Protein AF-A0AAP8T1V2-F1 (afdb_monomer)

Secondary structure (DSSP, 8-state):
-HHHHHHTT-------TTTTT--HHHHHHTT---TTHHHH--TTTT-S-EEEE-TTS-EEEE----S---SS---HHHH--

Foldseek 3Di:
DQVVQVVVVHGPDAADPCVVPDDLLNQQQAQDHHPCCVPQNTSVSVDPFDWDQDPVRDIDGTDDPDPDDDPDDPVSVVRGD

Structure (mmCIF, N/CA/C/O backbone):
data_AF-A0AAP8T1V2-F1
#
_entry.id   AF-A0AAP8T1V2-F1
#
loop_
_atom_site.group_PDB
_atom_site.id
_atom_site.type_symbol
_atom_site.label_atom_id
_atom_site.label_alt_id
_atom_site.label_comp_id
_atom_site.label_asym_id
_atom_site.label_entity_id
_atom_site.label_seq_id
_atom_site.pdbx_PDB_ins_code
_atom_site.Cartn_x
_atom_site.Cartn_y
_atom_site.Cartn_z
_atom_site.occupancy
_atom_site.B_iso_or_equiv
_atom_site.auth_seq_id
_atom_site.auth_comp_id
_atom_site.auth_asym_id
_atom_site.auth_atom_id
_atom_site.pdbx_PDB_model_num
ATOM 1 N N . ILE A 1 1 ? -10.116 6.989 -0.933 1.00 86.75 1 ILE A N 1
ATOM 2 C CA . ILE A 1 1 ? -10.310 5.532 -0.676 1.00 86.75 1 ILE A CA 1
ATOM 3 C C . ILE A 1 1 ? -11.070 5.269 0.616 1.00 86.75 1 ILE A C 1
ATOM 5 O O . ILE A 1 1 ? -12.085 4.590 0.560 1.00 86.75 1 ILE A O 1
ATOM 9 N N . GLN A 1 2 ? -10.655 5.832 1.755 1.00 89.00 2 GLN A N 1
ATOM 10 C CA . GLN A 1 2 ? -11.361 5.629 3.027 1.00 89.00 2 GLN A CA 1
ATOM 11 C C . GLN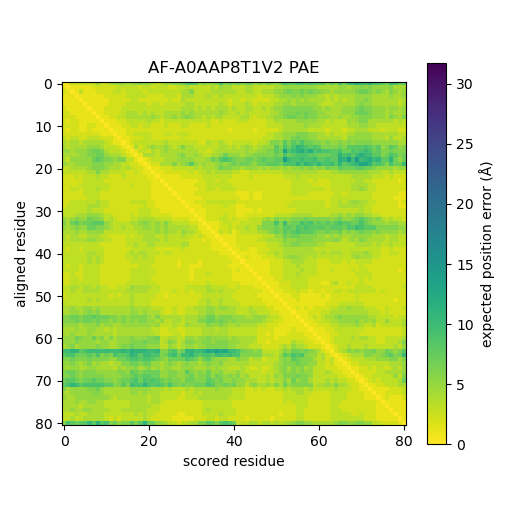 A 1 2 ? -12.859 5.988 2.965 1.00 89.00 2 GLN A C 1
ATOM 13 O O . GLN A 1 2 ? -13.683 5.224 3.456 1.00 89.00 2 GLN A O 1
ATOM 18 N N . GLY A 1 3 ? -13.228 7.097 2.307 1.00 92.19 3 GLY A N 1
ATOM 19 C CA . GLY A 1 3 ? -14.638 7.459 2.094 1.00 92.19 3 GLY A CA 1
ATOM 20 C C . GLY A 1 3 ? -15.422 6.411 1.294 1.00 92.19 3 GLY A C 1
ATOM 21 O O . GLY A 1 3 ? -16.535 6.061 1.666 1.00 92.19 3 GLY A O 1
ATOM 22 N N . VAL A 1 4 ? -14.809 5.831 0.257 1.00 94.50 4 VAL A N 1
ATOM 23 C CA . VAL A 1 4 ? -15.415 4.753 -0.548 1.00 94.50 4 VAL A CA 1
ATOM 24 C C . VAL A 1 4 ? -15.603 3.488 0.292 1.00 94.50 4 VAL A C 1
ATOM 26 O O . VAL A 1 4 ? -16.681 2.903 0.282 1.00 94.50 4 VAL A O 1
ATOM 29 N N . ALA A 1 5 ? -14.591 3.101 1.076 1.00 94.00 5 ALA A N 1
ATOM 30 C CA . ALA A 1 5 ? -14.700 1.971 1.996 1.00 94.00 5 ALA A CA 1
ATOM 31 C C . ALA A 1 5 ? -15.825 2.194 3.022 1.00 94.00 5 ALA A C 1
ATOM 33 O O . ALA A 1 5 ? -16.641 1.300 3.237 1.00 94.00 5 ALA A O 1
ATOM 34 N N . ARG A 1 6 ? -15.925 3.405 3.587 1.00 95.50 6 ARG A N 1
ATOM 35 C CA . ARG A 1 6 ? -16.971 3.774 4.550 1.00 95.50 6 ARG A CA 1
ATOM 36 C C . ARG A 1 6 ? -18.368 3.697 3.938 1.00 95.50 6 ARG A C 1
ATOM 38 O O . ARG A 1 6 ? -19.259 3.135 4.566 1.00 95.50 6 ARG A O 1
ATOM 45 N N . ASN A 1 7 ? -18.542 4.181 2.708 1.00 96.62 7 ASN A N 1
ATOM 46 C CA . ASN A 1 7 ? -19.808 4.080 1.976 1.00 96.62 7 ASN A CA 1
ATOM 47 C C . ASN A 1 7 ? -20.216 2.619 1.719 1.00 96.62 7 ASN A C 1
ATOM 49 O O . ASN A 1 7 ? -21.402 2.315 1.675 1.00 96.62 7 ASN A O 1
ATOM 53 N N . ALA A 1 8 ? -19.248 1.704 1.612 1.00 96.38 8 ALA A N 1
ATOM 54 C CA . ALA A 1 8 ? -19.481 0.263 1.516 1.00 96.38 8 ALA A CA 1
ATOM 55 C C . ALA A 1 8 ? -19.634 -0.440 2.887 1.00 96.38 8 ALA A C 1
ATOM 57 O O . ALA A 1 8 ? -19.663 -1.671 2.953 1.00 96.38 8 ALA A O 1
ATOM 58 N N . GLY A 1 9 ? -19.685 0.305 3.999 1.00 96.81 9 GLY A N 1
ATOM 59 C CA . GLY A 1 9 ? -19.741 -0.265 5.349 1.00 96.81 9 GLY A CA 1
ATOM 60 C C . GLY A 1 9 ? -18.481 -1.058 5.709 1.00 96.81 9 GLY A C 1
ATOM 61 O O . GLY A 1 9 ? -18.560 -2.116 6.337 1.00 96.81 9 GLY A O 1
ATOM 62 N N . ARG A 1 10 ? -17.315 -0.608 5.236 1.00 96.12 10 ARG A N 1
ATOM 63 C CA . ARG A 1 10 ? -15.996 -1.204 5.485 1.00 96.12 10 ARG A CA 1
ATOM 64 C C . ARG A 1 10 ? -15.016 -0.151 5.997 1.00 96.12 10 ARG A C 1
ATOM 66 O O . ARG A 1 10 ? -15.216 1.051 5.841 1.00 96.12 10 ARG A O 1
ATOM 73 N N . LEU A 1 11 ? -13.926 -0.622 6.595 1.00 94.25 11 LEU A N 1
ATOM 74 C CA . LEU A 1 11 ? -12.834 0.218 7.074 1.00 94.25 11 LEU A CA 1
ATOM 75 C C . LEU A 1 11 ? -11.580 -0.047 6.240 1.00 94.25 11 LEU A C 1
ATOM 77 O O . LEU A 1 11 ? -11.128 -1.185 6.160 1.00 94.25 11 LEU A O 1
ATOM 81 N N . PHE A 1 12 ? -11.005 1.012 5.668 1.00 94.00 12 PHE A N 1
ATOM 82 C CA . PHE A 1 12 ? -9.615 1.003 5.221 1.00 94.00 12 PHE A CA 1
ATOM 83 C C . PHE A 1 12 ? -8.765 1.626 6.340 1.00 94.00 12 PHE A C 1
ATOM 85 O O . PHE A 1 12 ? -8.916 2.822 6.591 1.00 94.00 12 PHE A O 1
ATOM 92 N N . PRO A 1 13 ? -7.956 0.834 7.066 1.00 92.19 13 PRO A N 1
ATOM 93 C CA . PRO A 1 13 ? -7.444 1.234 8.378 1.00 92.19 13 PRO A CA 1
ATOM 94 C C . PRO A 1 13 ? -6.177 2.098 8.346 1.00 92.19 13 PRO A C 1
ATOM 96 O O . PRO A 1 13 ? -5.784 2.622 9.388 1.00 92.19 13 PRO A O 1
ATOM 99 N N . LEU A 1 14 ? -5.524 2.245 7.189 1.00 91.06 14 LEU A N 1
ATOM 100 C CA . LEU A 1 14 ? -4.324 3.069 7.067 1.00 91.06 14 LEU A CA 1
ATOM 101 C C . LEU A 1 14 ? -4.705 4.546 7.185 1.00 91.06 14 LEU A C 1
ATOM 103 O O . LEU A 1 14 ? -5.320 5.096 6.265 1.00 91.06 14 LEU A O 1
ATOM 107 N N . SER A 1 15 ? -4.335 5.158 8.314 1.00 89.75 15 SER A N 1
ATOM 108 C CA . SER A 1 15 ? -4.630 6.558 8.613 1.00 89.75 15 SER A CA 1
ATOM 109 C C . SER A 1 15 ? -3.378 7.387 8.901 1.00 89.75 15 SER A C 1
ATOM 111 O O . SER A 1 15 ? -2.568 7.024 9.755 1.00 89.75 15 SER A O 1
ATOM 113 N N . LEU A 1 16 ? -3.212 8.486 8.165 1.00 88.69 16 LEU A N 1
ATOM 114 C CA . LEU A 1 16 ? -1.998 9.306 8.084 1.00 88.69 16 LEU A CA 1
ATOM 115 C C . LEU A 1 16 ? -2.373 10.796 8.135 1.00 88.69 16 LEU A C 1
ATOM 117 O O . LEU A 1 16 ? -3.384 11.207 7.575 1.00 88.69 16 LEU A O 1
ATOM 121 N N . GLY A 1 17 ? -1.515 11.646 8.707 1.00 86.75 17 GLY A N 1
ATOM 122 C CA . GLY A 1 17 ? -1.745 13.102 8.690 1.00 86.75 17 GLY A CA 1
ATOM 123 C C . GLY A 1 17 ? -1.782 13.711 7.278 1.00 86.75 17 GLY A C 1
ATOM 124 O O . GLY A 1 17 ? -2.409 14.742 7.064 1.00 86.75 17 GLY A O 1
ATOM 125 N N . ALA A 1 18 ? -1.153 13.045 6.304 1.00 87.81 18 ALA A N 1
ATOM 126 C CA . ALA A 1 18 ? -1.102 13.450 4.898 1.00 87.81 18 ALA A CA 1
ATOM 127 C C . ALA A 1 18 ? -2.194 12.802 4.019 1.00 87.81 18 ALA A C 1
ATOM 129 O O . ALA A 1 18 ? -2.087 12.832 2.797 1.00 87.81 18 ALA A O 1
ATOM 130 N N . GLU A 1 19 ? -3.245 12.214 4.603 1.00 84.94 19 GLU A N 1
ATOM 131 C CA . GLU A 1 19 ? -4.326 11.516 3.878 1.00 84.94 19 GLU A CA 1
ATOM 132 C C . GLU A 1 19 ? -4.960 12.302 2.721 1.00 84.94 19 GLU A C 1
ATOM 134 O O . GLU A 1 19 ? -5.444 11.701 1.763 1.00 84.94 19 GLU A O 1
ATOM 139 N N . GLY A 1 20 ? -4.985 13.634 2.815 1.00 85.94 20 GLY A N 1
ATOM 140 C CA . GLY A 1 20 ? -5.564 14.498 1.787 1.00 85.94 20 GLY A CA 1
ATOM 141 C C . GLY A 1 20 ? -4.743 14.581 0.497 1.00 85.94 20 GLY A C 1
ATOM 142 O O . GLY A 1 20 ? -5.287 14.970 -0.532 1.00 85.94 20 GLY A O 1
ATOM 143 N N . SER A 1 21 ? -3.457 14.224 0.538 1.00 90.88 21 SER A N 1
ATOM 144 C CA . SER A 1 21 ? -2.532 14.351 -0.595 1.00 90.88 21 SER A CA 1
ATOM 145 C C . SER A 1 21 ? -1.748 13.077 -0.910 1.00 90.88 21 SER A C 1
ATOM 147 O O . SER A 1 21 ? -1.275 12.927 -2.037 1.00 90.88 21 SER A O 1
ATOM 149 N N . CYS A 1 22 ? -1.600 12.148 0.040 1.00 92.75 22 CYS A N 1
ATOM 150 C CA . CYS A 1 22 ? -0.863 10.915 -0.203 1.00 92.75 22 CYS A CA 1
ATOM 151 C C . CYS A 1 22 ? -1.628 9.964 -1.134 1.00 92.75 22 CYS A C 1
ATOM 153 O O . CYS A 1 22 ? -2.856 9.857 -1.117 1.00 92.75 22 CYS A O 1
ATOM 155 N N . THR A 1 23 ? -0.875 9.240 -1.958 1.00 95.00 23 THR A N 1
ATOM 156 C CA . THR A 1 23 ? -1.409 8.195 -2.832 1.00 95.00 23 THR A CA 1
ATOM 157 C C . THR A 1 23 ? -1.111 6.822 -2.238 1.00 95.00 23 THR A C 1
ATOM 159 O O . THR A 1 23 ? -0.160 6.653 -1.476 1.00 95.00 23 THR A O 1
ATOM 162 N N . ILE A 1 24 ? -1.894 5.803 -2.608 1.00 93.62 24 ILE A N 1
ATOM 163 C CA . ILE A 1 24 ? -1.619 4.425 -2.165 1.00 93.62 24 ILE A CA 1
ATOM 164 C C . ILE A 1 24 ? -0.272 3.932 -2.687 1.00 93.62 24 ILE A C 1
ATOM 166 O O . ILE A 1 24 ? 0.455 3.299 -1.935 1.00 93.62 24 ILE A O 1
ATOM 170 N N . GLY A 1 25 ? 0.092 4.277 -3.926 1.00 93.56 25 GLY A N 1
ATOM 171 C CA . GLY A 1 25 ? 1.408 3.951 -4.479 1.00 93.56 25 GLY A CA 1
ATOM 172 C C . GLY A 1 25 ? 2.553 4.550 -3.659 1.00 93.56 25 GLY A C 1
ATOM 173 O O . GLY A 1 25 ? 3.507 3.847 -3.350 1.00 93.56 25 GLY A O 1
ATOM 174 N N . GLY A 1 26 ? 2.429 5.810 -3.223 1.00 94.62 26 GLY A N 1
ATOM 175 C CA . GLY A 1 26 ? 3.414 6.435 -2.335 1.00 94.62 26 GLY A CA 1
ATOM 176 C C . GLY A 1 26 ? 3.472 5.780 -0.952 1.00 94.62 26 GLY A C 1
ATOM 177 O O . GLY A 1 26 ? 4.557 5.532 -0.431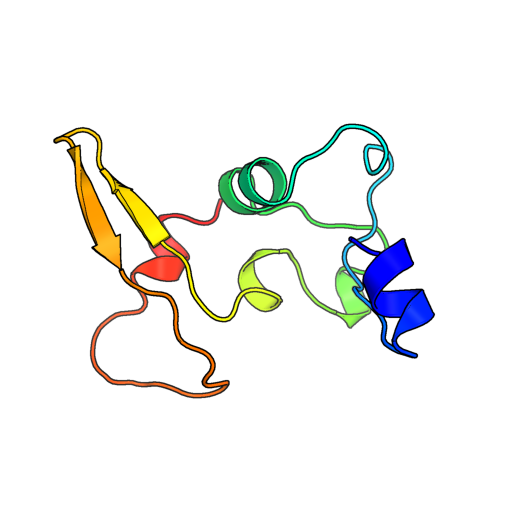 1.00 94.62 26 GLY A O 1
ATOM 178 N N . ASN A 1 27 ? 2.316 5.437 -0.377 1.00 95.56 27 ASN A N 1
ATOM 179 C CA . ASN A 1 27 ? 2.251 4.724 0.901 1.00 95.56 27 ASN A CA 1
ATOM 180 C C . ASN A 1 27 ? 2.893 3.328 0.814 1.00 95.56 27 ASN A C 1
ATOM 182 O O . ASN A 1 27 ? 3.562 2.903 1.750 1.00 9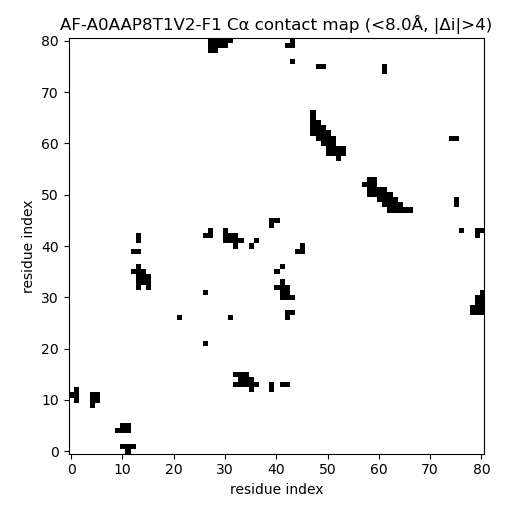5.56 27 ASN A O 1
ATOM 186 N N . LEU A 1 28 ? 2.717 2.627 -0.309 1.00 95.31 28 LEU A N 1
ATOM 187 C CA . LEU A 1 28 ? 3.363 1.343 -0.586 1.00 95.31 28 LEU A CA 1
ATOM 188 C C . LEU A 1 28 ? 4.875 1.505 -0.740 1.00 95.31 28 LEU A C 1
ATOM 190 O O . LEU A 1 28 ? 5.629 0.833 -0.047 1.00 95.31 28 LEU A O 1
ATOM 194 N N . GLY A 1 29 ? 5.314 2.440 -1.584 1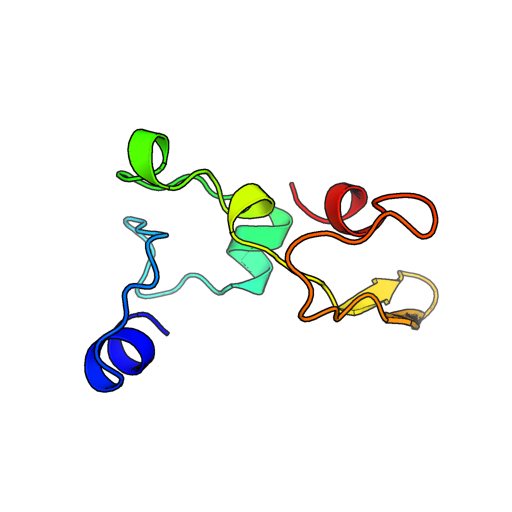.00 94.56 29 GLY A N 1
ATOM 195 C CA . GLY A 1 29 ? 6.732 2.674 -1.866 1.00 94.56 29 GLY A CA 1
ATOM 196 C C . GLY A 1 29 ? 7.540 3.234 -0.694 1.00 94.56 29 GLY A C 1
ATOM 197 O O . GLY A 1 29 ? 8.748 3.334 -0.807 1.00 94.56 29 GLY A O 1
ATOM 198 N N . THR A 1 30 ? 6.895 3.613 0.412 1.00 95.00 30 THR A N 1
ATOM 199 C CA . THR A 1 30 ? 7.557 4.070 1.650 1.00 95.00 30 THR A CA 1
ATOM 200 C C . THR A 1 30 ? 7.231 3.185 2.853 1.00 95.00 30 THR A C 1
ATOM 202 O O . THR A 1 30 ? 7.606 3.506 3.980 1.00 95.00 30 THR A O 1
ATOM 205 N N . ASN A 1 31 ? 6.471 2.102 2.642 1.00 95.38 31 ASN A N 1
ATOM 206 C CA . ASN A 1 31 ? 5.873 1.279 3.693 1.00 95.38 31 ASN A CA 1
ATOM 207 C C . ASN A 1 31 ? 5.261 2.116 4.836 1.00 95.38 31 ASN A C 1
ATOM 209 O O . ASN A 1 31 ? 5.583 1.941 6.014 1.00 95.38 31 ASN A O 1
ATOM 213 N N . ALA A 1 32 ? 4.373 3.047 4.483 1.00 93.56 32 ALA A N 1
ATOM 214 C CA . ALA A 1 32 ? 3.811 3.999 5.427 1.00 93.56 32 ALA A CA 1
ATOM 215 C C . ALA A 1 32 ? 3.127 3.295 6.613 1.00 93.56 32 ALA A C 1
ATOM 217 O O . ALA A 1 32 ? 2.380 2.320 6.450 1.00 93.56 32 ALA A O 1
ATOM 218 N N . GLY A 1 33 ? 3.372 3.826 7.810 1.00 90.00 33 GLY A N 1
ATOM 219 C CA . GLY A 1 33 ? 2.747 3.418 9.064 1.00 90.00 33 GLY A CA 1
ATOM 220 C C . GLY A 1 33 ? 1.896 4.554 9.624 1.00 90.00 33 GLY A C 1
ATOM 221 O O . GLY A 1 33 ? 2.363 5.681 9.760 1.00 90.00 33 GLY A O 1
ATOM 222 N N . GLY A 1 34 ? 0.632 4.257 9.917 1.00 88.25 34 GLY A N 1
ATOM 223 C CA . GLY A 1 34 ? -0.332 5.221 10.445 1.00 88.25 34 GLY A CA 1
ATOM 224 C C . GLY A 1 34 ? -0.495 5.178 11.964 1.00 88.25 34 GLY A C 1
ATOM 225 O O . GLY A 1 34 ? 0.079 4.335 12.650 1.00 88.25 34 GLY A O 1
ATOM 226 N N . THR A 1 35 ? -1.377 6.025 12.496 1.00 89.44 35 THR A N 1
ATOM 227 C CA . THR A 1 35 ? -1.735 6.032 13.933 1.00 89.44 35 THR A CA 1
ATOM 228 C C . THR A 1 35 ? -2.295 4.690 14.412 1.00 89.44 35 THR A C 1
ATOM 230 O O . THR A 1 35 ? -2.111 4.303 15.563 1.00 89.44 35 THR A O 1
ATOM 233 N N . ALA A 1 36 ? -2.952 3.948 13.518 1.00 91.38 36 ALA A N 1
ATOM 234 C CA . ALA A 1 36 ? -3.573 2.662 13.807 1.00 91.38 36 ALA A C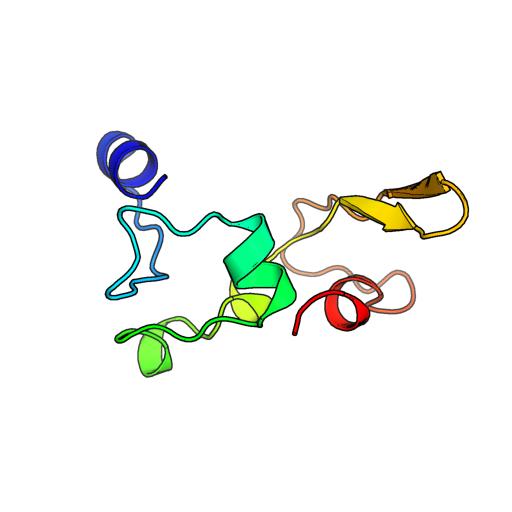A 1
ATOM 235 C C . ALA A 1 36 ? -2.680 1.445 13.481 1.00 91.38 36 ALA A C 1
ATOM 237 O O . ALA A 1 36 ? -3.172 0.313 13.484 1.00 91.38 36 ALA A O 1
ATOM 238 N N . VAL A 1 37 ? -1.380 1.657 13.225 1.00 93.25 37 VAL A N 1
ATOM 239 C CA . VAL A 1 37 ? -0.429 0.594 12.844 1.00 93.25 37 VAL A CA 1
ATOM 240 C C . VAL A 1 37 ? -0.374 -0.538 13.873 1.00 93.25 37 VAL A C 1
ATOM 242 O O . VAL A 1 37 ? -0.351 -1.702 13.498 1.00 93.25 37 VAL A O 1
ATOM 245 N N . LEU A 1 38 ? -0.474 -0.223 15.170 1.00 91.56 38 LEU A N 1
ATOM 246 C CA . LEU A 1 38 ? -0.456 -1.226 16.244 1.00 91.56 38 LEU A CA 1
ATOM 247 C C . LEU A 1 38 ? -1.631 -2.211 16.179 1.00 91.56 38 LEU A C 1
ATOM 249 O O . LEU A 1 38 ? -1.534 -3.315 16.705 1.00 91.56 38 LEU A O 1
ATOM 253 N N . ARG A 1 39 ? -2.754 -1.810 15.572 1.00 93.62 39 ARG A N 1
ATOM 254 C CA . ARG A 1 39 ? -3.957 -2.644 15.473 1.00 93.62 39 ARG A CA 1
ATOM 255 C C . ARG A 1 39 ? -4.083 -3.346 14.127 1.00 93.62 39 ARG A C 1
ATOM 257 O O . ARG A 1 39 ? -4.603 -4.457 14.085 1.00 93.62 39 ARG A O 1
ATOM 264 N N . TYR A 1 40 ? -3.699 -2.676 13.044 1.00 94.69 40 TYR A N 1
ATOM 265 C CA . TYR A 1 40 ? -3.992 -3.136 11.684 1.00 94.69 40 TYR A CA 1
ATOM 266 C C . TYR A 1 40 ? -2.759 -3.400 10.826 1.00 94.69 40 TYR A C 1
ATOM 268 O O . TYR A 1 40 ? -2.921 -3.875 9.705 1.00 94.69 40 TYR A O 1
ATOM 276 N N . GLY A 1 41 ? -1.567 -3.093 11.329 1.00 94.25 41 GLY A N 1
ATOM 277 C CA . GLY A 1 41 ? -0.341 -3.215 10.562 1.00 94.25 41 GLY A CA 1
ATOM 278 C C . GLY A 1 41 ? 0.009 -1.987 9.739 1.00 94.25 41 GLY A C 1
ATOM 279 O O . GLY A 1 41 ? -0.737 -1.003 9.659 1.00 94.25 41 GLY A O 1
ATOM 280 N N . ASN A 1 42 ? 1.194 -2.043 9.138 1.00 94.31 42 ASN A N 1
ATOM 281 C CA . ASN A 1 42 ? 1.670 -1.055 8.172 1.00 94.31 42 ASN A CA 1
ATOM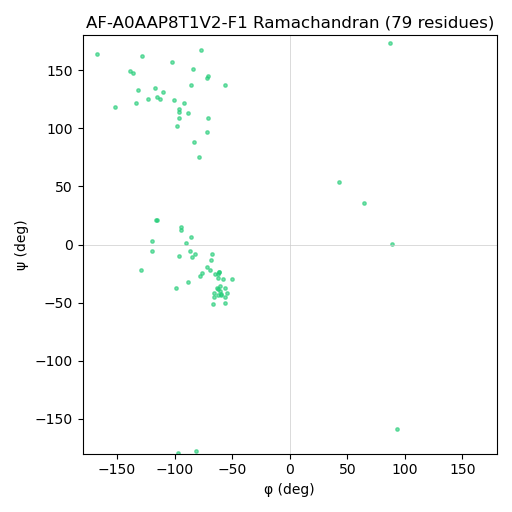 282 C C . ASN A 1 42 ? 1.094 -1.335 6.772 1.00 94.31 42 ASN A C 1
ATOM 284 O O . ASN A 1 42 ? 0.301 -2.255 6.564 1.00 94.31 42 ASN A O 1
ATOM 288 N N . THR A 1 43 ? 1.491 -0.533 5.785 1.00 94.31 43 THR A N 1
ATOM 289 C CA . THR A 1 43 ? 0.990 -0.698 4.414 1.00 94.31 43 THR A CA 1
ATOM 290 C C . THR A 1 43 ? 1.330 -2.079 3.833 1.00 94.31 43 THR A C 1
ATOM 292 O O . THR A 1 43 ? 0.485 -2.666 3.155 1.00 94.31 43 THR A O 1
ATOM 295 N N . ARG A 1 44 ? 2.501 -2.652 4.150 1.00 94.94 44 ARG A N 1
ATOM 296 C CA . ARG A 1 44 ? 2.879 -4.019 3.745 1.00 94.94 44 ARG A CA 1
ATOM 297 C C . ARG A 1 44 ? 1.863 -5.063 4.201 1.00 94.94 44 ARG A C 1
ATOM 299 O O . ARG A 1 44 ? 1.362 -5.824 3.380 1.00 94.94 44 ARG A O 1
ATOM 306 N N . GLU A 1 45 ? 1.494 -5.043 5.477 1.00 93.38 45 GLU A N 1
ATOM 307 C CA . GLU A 1 45 ? 0.536 -5.993 6.064 1.00 93.38 45 GLU A CA 1
ATOM 308 C C . GLU A 1 45 ? -0.885 -5.856 5.492 1.00 93.38 45 GLU A C 1
ATOM 310 O O . GLU A 1 45 ? -1.660 -6.814 5.479 1.00 93.38 45 GLU A O 1
ATOM 315 N N . LEU A 1 46 ? -1.226 -4.671 4.982 1.00 93.31 46 LEU A N 1
ATOM 316 C CA . LEU A 1 46 ? -2.524 -4.382 4.371 1.00 93.31 46 LEU A CA 1
ATOM 317 C C . LEU A 1 46 ? -2.597 -4.738 2.877 1.00 93.31 46 LEU A C 1
ATOM 319 O O . LEU A 1 46 ? -3.674 -4.643 2.283 1.00 93.31 46 LEU A O 1
ATOM 323 N N . THR A 1 47 ? -1.487 -5.146 2.257 1.00 94.00 47 THR A N 1
ATOM 324 C CA . THR A 1 47 ? -1.399 -5.349 0.804 1.00 94.00 47 THR A CA 1
ATOM 325 C C . THR A 1 47 ? -1.522 -6.821 0.428 1.00 94.00 47 THR A C 1
ATOM 327 O O . THR A 1 47 ? -0.7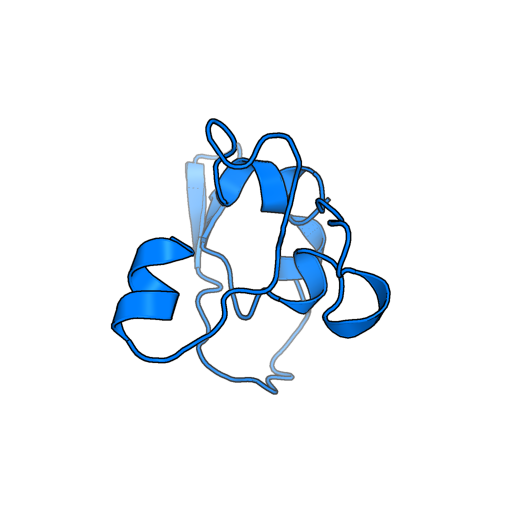30 -7.652 0.858 1.00 94.00 47 THR A O 1
ATOM 330 N N . LEU A 1 48 ? -2.481 -7.164 -0.437 1.00 93.56 48 LEU A N 1
ATOM 331 C CA . LEU A 1 48 ? -2.651 -8.542 -0.932 1.00 93.56 48 LEU A CA 1
ATOM 332 C C . LEU A 1 48 ? -1.827 -8.841 -2.191 1.00 93.56 48 LEU A C 1
ATOM 334 O O . LEU A 1 48 ? -1.356 -9.957 -2.367 1.00 93.56 48 LEU A O 1
ATOM 338 N N . GLY A 1 49 ? -1.612 -7.842 -3.042 1.00 94.00 49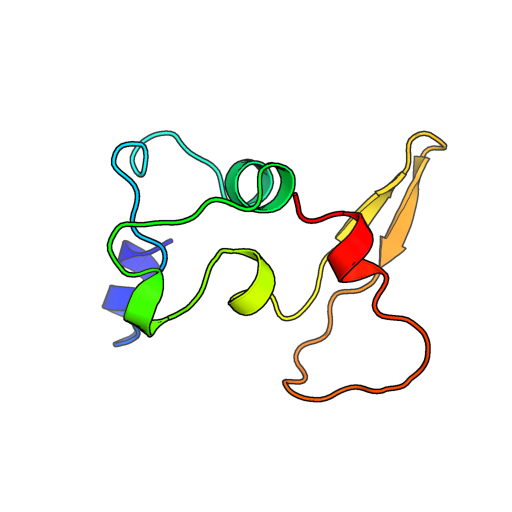 GLY A N 1
ATOM 339 C CA . GLY A 1 49 ? -0.865 -7.992 -4.283 1.00 94.00 49 GLY A CA 1
ATOM 340 C C . GLY A 1 49 ? -0.525 -6.641 -4.892 1.00 94.00 49 GLY A C 1
ATOM 341 O O . GLY A 1 49 ? -1.106 -5.624 -4.510 1.00 94.00 49 GLY A O 1
ATOM 342 N N . LEU A 1 50 ? 0.422 -6.644 -5.828 1.00 94.62 50 LEU A N 1
ATOM 343 C CA . LEU A 1 50 ? 0.899 -5.452 -6.523 1.00 94.62 50 LEU A CA 1
ATOM 344 C C . LEU A 1 50 ? 1.105 -5.735 -8.004 1.00 94.62 50 LEU A C 1
ATOM 346 O O . LEU A 1 50 ? 1.473 -6.839 -8.390 1.00 94.62 50 LEU A O 1
ATOM 350 N N . GLU A 1 51 ? 0.907 -4.708 -8.814 1.00 96.19 51 GLU A N 1
ATOM 351 C CA . GLU A 1 51 ? 1.418 -4.659 -10.176 1.00 96.19 51 GLU A CA 1
ATOM 352 C C . GLU A 1 51 ? 2.521 -3.608 -10.214 1.00 96.19 51 GLU A C 1
ATOM 354 O O . GLU A 1 51 ? 2.348 -2.506 -9.686 1.00 96.19 51 GLU A O 1
ATOM 359 N N . VAL A 1 52 ? 3.669 -3.970 -10.780 1.00 96.00 52 VAL A N 1
ATOM 360 C CA . VAL A 1 52 ? 4.854 -3.112 -10.794 1.00 96.00 52 VAL A CA 1
ATOM 361 C C . VAL A 1 52 ? 5.431 -3.067 -12.197 1.00 96.00 52 VAL A C 1
ATOM 363 O O . VAL A 1 52 ? 5.629 -4.104 -12.825 1.00 96.00 52 VAL A O 1
ATOM 366 N N . VAL A 1 53 ? 5.736 -1.860 -12.667 1.00 96.75 53 VAL A N 1
ATOM 367 C CA . VAL A 1 53 ? 6.536 -1.646 -13.876 1.00 96.75 53 VAL A CA 1
ATOM 368 C C . VAL A 1 53 ? 7.996 -1.524 -13.455 1.00 96.75 53 VAL A C 1
ATOM 370 O O . VAL A 1 53 ? 8.335 -0.678 -12.625 1.00 96.75 53 VAL A O 1
ATOM 373 N N . THR A 1 54 ? 8.857 -2.389 -13.986 1.00 95.19 54 THR A N 1
ATOM 374 C CA . THR A 1 54 ? 10.294 -2.383 -13.685 1.00 95.19 54 THR A CA 1
ATOM 375 C C . THR A 1 54 ? 11.010 -1.260 -14.439 1.00 95.19 54 THR A C 1
ATOM 377 O O . THR A 1 54 ? 10.470 -0.666 -15.373 1.00 95.19 54 THR A O 1
ATOM 380 N N . ALA A 1 55 ? 12.263 -0.972 -14.072 1.00 95.00 55 ALA A N 1
ATOM 381 C CA . ALA A 1 55 ? 13.077 0.037 -14.760 1.00 95.00 55 ALA A CA 1
ATOM 382 C C . ALA A 1 55 ? 13.329 -0.298 -16.245 1.00 95.00 55 ALA A C 1
ATOM 384 O O . ALA A 1 55 ? 13.592 0.588 -17.052 1.00 95.00 55 ALA A O 1
ATOM 385 N N . GLN A 1 56 ? 13.237 -1.579 -16.599 1.00 96.31 56 GLN A N 1
ATOM 386 C CA . GLN A 1 56 ? 13.385 -2.125 -17.943 1.00 96.31 56 GLN A CA 1
ATOM 387 C C . GLN A 1 56 ? 12.088 -2.004 -18.760 1.00 96.31 56 GLN A C 1
ATOM 389 O O . GLN A 1 56 ? 12.103 -2.250 -19.962 1.00 96.31 56 GLN A O 1
ATOM 394 N N . GLY A 1 57 ? 10.984 -1.593 -18.128 1.00 96.31 57 GLY A N 1
ATOM 395 C CA . GLY A 1 57 ? 9.667 -1.462 -18.750 1.00 96.31 57 GLY A CA 1
ATOM 396 C C . GLY A 1 57 ? 8.817 -2.732 -18.693 1.00 96.31 57 GLY A C 1
ATOM 397 O O . GLY A 1 57 ? 7.680 -2.712 -19.161 1.00 96.31 57 GLY A O 1
ATOM 398 N N . ASP A 1 58 ? 9.325 -3.815 -18.101 1.00 97.06 58 ASP A N 1
ATOM 399 C CA . ASP A 1 58 ? 8.558 -5.046 -17.927 1.00 97.06 58 ASP A CA 1
ATOM 400 C C . ASP A 1 58 ? 7.473 -4.860 -16.864 1.00 97.06 58 ASP A C 1
ATOM 402 O O . ASP A 1 58 ? 7.683 -4.211 -15.837 1.00 97.06 58 ASP A O 1
ATOM 406 N N . ILE A 1 59 ? 6.314 -5.480 -17.083 1.00 95.81 59 ILE A N 1
ATOM 407 C CA . ILE A 1 59 ? 5.224 -5.497 -16.107 1.00 95.81 59 ILE A CA 1
ATOM 408 C C . ILE A 1 59 ? 5.315 -6.790 -15.305 1.00 95.81 59 ILE A C 1
ATOM 410 O O . ILE A 1 59 ? 5.088 -7.884 -15.825 1.00 95.81 59 ILE A O 1
ATOM 414 N N . TRP A 1 60 ? 5.598 -6.664 -14.013 1.00 95.06 60 TRP A N 1
ATOM 415 C CA . TRP A 1 60 ? 5.427 -7.752 -13.066 1.00 95.06 60 TRP A CA 1
ATOM 416 C C . TRP A 1 60 ? 4.005 -7.721 -12.499 1.00 95.06 60 TRP A C 1
ATOM 418 O O . TRP A 1 60 ? 3.630 -6.801 -11.767 1.00 95.06 60 TRP A O 1
ATOM 428 N N . ASN A 1 61 ? 3.209 -8.739 -12.834 1.00 92.94 61 ASN A N 1
ATOM 429 C CA . ASN A 1 61 ? 1.835 -8.869 -12.360 1.00 92.94 61 ASN A CA 1
ATOM 430 C C . ASN A 1 61 ? 1.762 -9.810 -11.147 1.00 92.94 61 ASN A C 1
ATOM 432 O O . ASN A 1 61 ? 1.809 -11.036 -11.269 1.00 92.94 61 ASN A O 1
ATOM 436 N N . GLY A 1 62 ? 1.652 -9.213 -9.963 1.00 90.56 62 GLY A N 1
ATOM 437 C CA . GLY A 1 62 ? 1.464 -9.893 -8.685 1.00 90.56 62 GLY A CA 1
ATOM 438 C C . GLY A 1 62 ? 0.115 -9.579 -8.038 1.00 90.56 62 GLY A C 1
ATOM 439 O O . GLY A 1 62 ? -0.017 -9.713 -6.821 1.00 90.56 62 GLY A O 1
ATOM 440 N N . LEU A 1 63 ? -0.885 -9.127 -8.805 1.00 90.75 63 LEU A N 1
ATOM 441 C CA . LEU A 1 63 ? -2.215 -8.825 -8.276 1.00 90.75 63 LEU A CA 1
ATOM 442 C C . LEU A 1 63 ? -2.944 -10.123 -7.929 1.00 90.75 63 LEU A C 1
ATOM 444 O O . LEU A 1 63 ? -3.554 -10.775 -8.774 1.00 90.75 63 LEU A O 1
ATOM 448 N N . ARG A 1 64 ? -2.886 -10.496 -6.650 1.00 84.19 64 ARG A N 1
ATOM 449 C CA . ARG A 1 64 ? -3.571 -11.668 -6.108 1.00 84.19 64 ARG A CA 1
ATOM 450 C C . ARG A 1 64 ? -4.599 -11.227 -5.072 1.00 84.19 64 ARG A C 1
ATOM 452 O O . ARG A 1 64 ? -4.329 -10.384 -4.225 1.00 84.19 64 ARG A O 1
ATOM 459 N N . GLY A 1 65 ? -5.803 -11.793 -5.152 1.00 82.88 65 GLY A N 1
ATOM 460 C CA . GLY A 1 65 ? -6.886 -11.541 -4.191 1.00 82.88 65 GLY A CA 1
ATOM 461 C C . GLY A 1 65 ? -6.889 -12.501 -2.996 1.00 82.88 65 GLY A C 1
ATOM 462 O O . GLY A 1 65 ? -7.790 -12.446 -2.162 1.00 82.88 65 GLY A O 1
ATOM 463 N N . LEU A 1 66 ? -5.921 -13.418 -2.931 1.00 89.50 66 LEU A N 1
ATOM 464 C CA . LEU A 1 66 ? -5.856 -14.466 -1.917 1.00 89.50 66 LEU A CA 1
ATOM 465 C C . LEU A 1 66 ? -5.164 -13.955 -0.652 1.00 89.50 66 LEU A C 1
ATOM 467 O O . LEU A 1 66 ? -4.124 -13.313 -0.712 1.00 89.50 66 LEU A O 1
ATOM 471 N N . ARG A 1 67 ? -5.715 -14.298 0.518 1.00 87.00 67 ARG A N 1
ATOM 472 C CA . ARG A 1 67 ? -5.094 -13.979 1.817 1.00 87.00 67 ARG A CA 1
ATOM 473 C C . ARG A 1 67 ? -3.907 -14.888 2.155 1.00 87.00 67 ARG A C 1
ATOM 475 O O . ARG A 1 67 ? -3.062 -14.511 2.957 1.00 87.00 67 ARG A O 1
ATOM 482 N N . LYS A 1 68 ? -3.867 -16.091 1.581 1.00 89.06 68 LYS A N 1
ATOM 483 C CA . LYS A 1 68 ? -2.767 -17.045 1.721 1.00 89.06 68 LYS A CA 1
ATOM 484 C C . LYS A 1 68 ? -2.427 -17.587 0.346 1.00 89.06 68 LYS A C 1
ATOM 486 O O . LYS A 1 68 ? -3.286 -18.181 -0.301 1.00 89.06 68 LYS A O 1
ATOM 491 N N . ASP A 1 69 ? -1.181 -17.400 -0.050 1.00 88.44 69 ASP A N 1
ATOM 492 C CA . ASP A 1 69 ? -0.655 -17.877 -1.314 1.00 88.44 69 ASP A CA 1
ATOM 493 C C . ASP A 1 69 ? 0.847 -18.132 -1.166 1.00 88.44 69 ASP A C 1
ATOM 495 O O . ASP A 1 69 ? 1.606 -17.224 -0.844 1.00 88.44 69 ASP A O 1
ATOM 499 N N . ASN A 1 70 ? 1.252 -19.386 -1.353 1.00 89.75 70 ASN A N 1
ATOM 500 C CA . ASN A 1 70 ? 2.623 -19.842 -1.128 1.00 89.75 70 ASN A CA 1
ATOM 501 C C . ASN A 1 70 ? 3.280 -20.327 -2.434 1.00 89.75 70 ASN A C 1
ATOM 503 O O . ASN A 1 70 ? 4.212 -21.132 -2.393 1.00 89.75 70 ASN A O 1
ATOM 5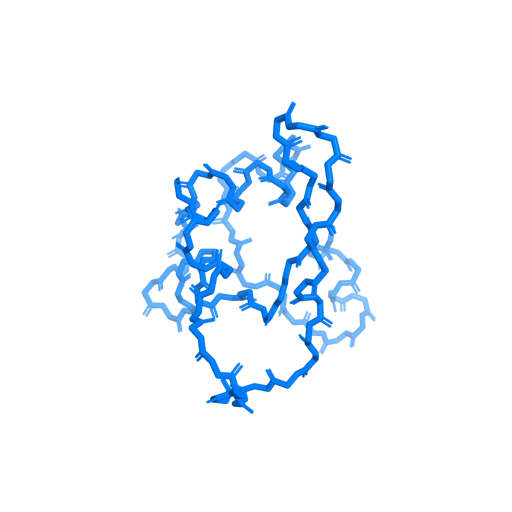07 N N . THR A 1 71 ? 2.784 -19.913 -3.606 1.00 88.44 71 THR A N 1
ATOM 508 C CA . THR A 1 71 ? 3.393 -20.318 -4.881 1.00 88.44 71 THR A CA 1
ATOM 509 C C . THR A 1 71 ? 4.584 -19.415 -5.225 1.00 88.44 71 THR A C 1
ATOM 511 O O . THR A 1 71 ? 4.441 -18.412 -5.933 1.00 88.44 71 THR A O 1
ATOM 514 N N . GLY A 1 72 ? 5.769 -19.789 -4.746 1.00 90.75 72 GLY A N 1
ATOM 515 C CA . GLY A 1 72 ? 7.017 -19.068 -5.007 1.00 90.75 72 GLY A CA 1
ATOM 516 C C . GLY A 1 72 ? 7.357 -18.032 -3.935 1.00 90.75 72 GLY A C 1
ATOM 517 O O . GLY A 1 72 ? 6.910 -18.132 -2.794 1.00 90.75 72 GLY A O 1
ATOM 518 N N . TYR A 1 73 ? 8.199 -17.065 -4.300 1.00 92.31 73 TYR A N 1
ATOM 519 C CA . TYR A 1 73 ? 8.686 -16.027 -3.391 1.00 92.31 73 TYR A CA 1
ATOM 520 C C . TYR A 1 73 ? 7.709 -14.857 -3.265 1.00 92.31 73 TYR A C 1
ATOM 522 O O . TYR A 1 73 ? 7.019 -14.504 -4.224 1.00 92.31 73 TYR A O 1
ATOM 530 N N . ASP A 1 74 ? 7.718 -14.203 -2.102 1.00 90.94 74 ASP A N 1
ATOM 531 C CA . ASP A 1 74 ? 6.958 -12.974 -1.869 1.00 90.94 74 ASP A CA 1
ATOM 532 C C . ASP A 1 74 ? 7.685 -11.764 -2.486 1.00 90.94 74 ASP A C 1
ATOM 534 O O . ASP A 1 74 ? 8.343 -10.976 -1.810 1.00 90.94 74 ASP A O 1
ATOM 538 N N . LEU A 1 75 ? 7.616 -11.651 -3.816 1.00 92.19 75 LEU A N 1
ATOM 539 C CA . LEU A 1 75 ? 8.232 -10.546 -4.561 1.00 92.19 75 LEU A CA 1
ATOM 540 C C . LEU A 1 75 ? 7.526 -9.204 -4.315 1.00 92.19 75 LEU A C 1
ATOM 542 O O . LEU A 1 75 ? 8.143 -8.157 -4.487 1.00 92.19 75 LEU A O 1
ATOM 546 N N . ARG A 1 76 ? 6.258 -9.215 -3.877 1.00 92.94 76 ARG A N 1
ATOM 547 C CA . ARG A 1 76 ? 5.505 -8.003 -3.503 1.00 92.94 76 ARG A CA 1
ATOM 548 C C . ARG A 1 76 ? 6.268 -7.227 -2.434 1.00 92.94 76 ARG A C 1
ATOM 550 O O . ARG A 1 76 ? 6.430 -6.014 -2.526 1.00 92.94 76 ARG A O 1
ATOM 557 N N . ASP A 1 77 ? 6.761 -7.958 -1.448 1.00 93.12 77 ASP A N 1
ATOM 558 C CA . ASP A 1 77 ? 7.460 -7.443 -0.282 1.00 93.12 77 ASP A CA 1
ATOM 559 C C . ASP A 1 77 ? 8.834 -6.825 -0.586 1.00 93.12 77 ASP A C 1
ATOM 561 O O . ASP A 1 77 ? 9.375 -6.107 0.259 1.00 93.12 77 ASP A O 1
ATOM 565 N N . LEU A 1 78 ? 9.379 -7.056 -1.785 1.00 94.38 78 LEU A N 1
ATOM 566 C CA . LEU A 1 78 ? 10.588 -6.394 -2.277 1.00 94.38 78 LEU A CA 1
ATOM 567 C C . LEU A 1 78 ? 10.315 -4.962 -2.768 1.00 94.38 78 LEU A C 1
ATOM 569 O O . LEU A 1 78 ? 11.212 -4.130 -2.730 1.00 94.38 78 LEU A O 1
ATOM 573 N N . PHE A 1 79 ? 9.089 -4.676 -3.218 1.00 93.75 79 PHE A N 1
ATOM 574 C CA . PHE A 1 79 ? 8.696 -3.368 -3.758 1.00 93.75 79 PHE A CA 1
ATOM 575 C C . PHE A 1 79 ? 8.010 -2.454 -2.733 1.00 93.75 79 PHE A C 1
ATOM 577 O O . PHE A 1 79 ? 7.759 -1.286 -3.025 1.00 93.75 79 PHE A O 1
ATOM 584 N N . ILE A 1 80 ? 7.653 -2.982 -1.559 1.00 95.12 80 ILE A N 1
ATOM 585 C CA . ILE A 1 80 ? 7.014 -2.211 -0.489 1.00 95.12 80 ILE A CA 1
ATOM 586 C C . ILE A 1 80 ? 8.079 -1.745 0.500 1.00 95.12 80 ILE A C 1
ATOM 588 O O . ILE A 1 80 ? 8.631 -2.575 1.214 1.00 95.12 80 ILE A O 1
ATOM 592 N N . GLY A 1 81 ? 8.285 -0.439 0.645 1.00 87.19 81 GLY A N 1
ATOM 593 C CA . GLY A 1 81 ? 9.262 0.125 1.588 1.00 87.19 81 GLY A CA 1
ATOM 594 C C . GLY A 1 81 ? 10.385 0.891 0.929 1.00 87.19 81 GLY A C 1
ATOM 595 O O . GLY A 1 81 ? 10.966 0.359 -0.039 1.00 87.19 81 GLY A O 1
#

Solvent-accessible surface area (backbone atoms only — not comparable to full-atom values): 5107 Å² total; per-residue (Å²): 107,53,67,60,30,46,76,70,78,43,83,58,71,83,41,57,97,53,62,93,76,62,48,71,68,58,33,32,51,55,37,40,69,28,88,45,25,94,81,62,42,36,37,60,72,68,54,62,48,41,73,46,74,44,99,87,68,49,75,48,83,47,75,42,93,54,95,76,82,80,89,71,78,75,64,61,67,72,61,41,71

pLDDT: mean 92.49, std 3.26, range [82.88, 97.06]

Sequence (81 aa):
IQGVARNAGRLFPLSLGAEGSCTIGGNLGTNAGGTAVLRYGNTRELTLGLEVVTAQGDIWNGLRGLRKDNTGYDLRDLFIG

Nearest PDB structures (foldseek):
  3pm9-assembly3_F  TM=1.000E+00  e=1.575E-08  Rhodopseudomonas palustris
  6lpq-assembly1_A  TM=9.089E-01  e=1.988E-05  Homo sapiens
  5adz-assembly1_B  TM=8.867E-01  e=4.346E-02  Cavia porcellus
  4bc7-assembly2_D  TM=8.755E-01  e=4.346E-02  Cavia porcellus
  5ae3-assembly2_A  TM=8.874E-01  e=5.719E-02  Cavia porcellus

Radius of gyration: 13.69 Å; Cα contacts (8 Å, |Δi|>4): 90; chains: 1; bounding box: 33×35×35 Å

Mean predicted aligned error: 3.55 Å